Protein AF-A0A8T6R948-F1 (afdb_monomer)

Nearest PDB structures (foldseek):
  6itq-assembly1_B  TM=6.616E-01  e=2.526E+00  Camelus bactrianus
  6itq-assembly1_D  TM=6.461E-01  e=3.491E+00  Camelus bactrianus

Radius of gyration: 16.15 Å; Cα contacts (8 Å, |Δi|>4): 165; chains: 1; bounding box: 30×30×52 Å

Solvent-accessible surface area (backbone atoms only — not comparable to full-atom values): 5959 Å² total; per-residue (Å²): 134,79,82,78,79,64,65,26,32,35,31,39,34,25,46,75,94,44,64,48,36,30,36,14,38,43,90,88,50,74,32,72,43,71,48,66,70,66,43,58,54,36,52,51,50,18,29,56,60,32,62,35,67,48,72,64,63,48,57,70,43,54,43,76,52,74,42,81,49,62,92,51,34,60,60,51,28,53,51,48,45,57,47,52,52,65,76,48,41,73,66,59,48,51,51,52,29,51,50,47,23,52,64,50,75,72,64,130

pLDDT: mean 86.21, std 13.19, range [38.31, 97.0]

Mean predicted aligned error: 6.21 Å

Secondary structure (DSSP, 8-state):
--------EEEEEEETTEEEEEEEE-SS-EEEEEPPHHHHHHHHHHHHHTTTTSHHHHHHTEEEEEEE--S-HHHHHHHHHHHHHHHS-HHHHHHHHHHHHHHHHT--

Foldseek 3Di:
DDPPQPAKKKKFKDQQPQTFKIKIDHPVDIDIDGADVLSVVLLVLLCVLLVVVPPVSSVVRIDMDMDHDDPPRHVRRVVVSVVSPVVCDPVNSVVVSVVSNVVNVPDD

InterPro domains:
  IPR025989 Virulence factor domain [PF13769] (14-97)

Sequence (108 aa):
MSPRETGPQLSVIWWQDLPAQVVARDAARSARAELHPRFQRAIDRAAMGGGLAGADEYMEHWRTVTRPCGPDLDAEVAAEVAALEQAHPKERVEEIVRAVRDAREDTP

Structure (mmCIF, N/CA/C/O backbone):
data_AF-A0A8T6R948-F1
#
_entry.id   AF-A0A8T6R948-F1
#
loop_
_atom_site.group_PDB
_atom_site.id
_atom_site.type_symbol
_atom_site.label_atom_id
_atom_site.label_alt_id
_atom_site.label_comp_id
_atom_site.label_asym_id
_atom_site.label_entity_id
_atom_site.label_seq_id
_atom_site.pdbx_PDB_ins_code
_atom_site.Cartn_x
_atom_site.Cartn_y
_atom_site.Cartn_z
_atom_site.occupancy
_atom_site.B_iso_or_equiv
_atom_site.auth_seq_id
_atom_site.auth_comp_id
_atom_site.auth_asym_id
_atom_site.auth_atom_id
_atom_site.pdbx_PDB_model_num
ATOM 1 N N . MET A 1 1 ? 5.236 19.664 27.015 1.00 38.31 1 MET A N 1
ATOM 2 C CA . MET A 1 1 ? 5.497 18.623 25.999 1.00 38.31 1 MET A CA 1
ATOM 3 C C . MET A 1 1 ? 4.221 17.815 25.870 1.00 38.31 1 MET A C 1
ATOM 5 O O . MET A 1 1 ? 3.915 17.065 26.784 1.00 38.31 1 MET A O 1
ATOM 9 N N . SER A 1 2 ? 3.413 18.058 24.839 1.00 41.81 2 SER A N 1
ATOM 10 C CA . SER A 1 2 ? 2.183 17.284 24.636 1.00 41.81 2 SER A CA 1
ATOM 11 C C . SER A 1 2 ? 2.559 15.855 24.240 1.00 41.81 2 SER A C 1
ATOM 13 O O . SER A 1 2 ? 3.420 15.710 23.363 1.00 41.81 2 SER A O 1
ATOM 15 N N . PRO A 1 3 ? 1.960 14.806 24.830 1.00 53.56 3 PRO A N 1
ATOM 16 C CA . PRO A 1 3 ? 2.020 13.493 24.215 1.00 53.56 3 PRO A CA 1
ATOM 17 C C . PRO A 1 3 ? 1.349 13.645 22.850 1.00 53.56 3 PRO A C 1
ATOM 19 O O . PRO A 1 3 ? 0.173 13.987 22.754 1.00 53.56 3 PRO A O 1
ATOM 22 N N . ARG A 1 4 ? 2.119 13.509 21.769 1.00 57.62 4 ARG A N 1
ATOM 23 C CA . ARG A 1 4 ? 1.528 13.307 20.450 1.00 57.62 4 ARG A CA 1
ATOM 24 C C . ARG A 1 4 ? 0.888 11.931 20.514 1.00 57.62 4 ARG A C 1
ATOM 26 O O . ARG A 1 4 ? 1.571 10.931 20.321 1.00 57.62 4 ARG A O 1
ATOM 33 N N . GLU A 1 5 ? -0.395 11.893 20.842 1.00 58.97 5 GLU A N 1
ATOM 34 C CA . GLU A 1 5 ? -1.249 10.748 20.563 1.00 58.97 5 GLU A CA 1
ATOM 35 C C . GLU A 1 5 ? -1.329 10.650 19.036 1.00 58.97 5 GLU A C 1
ATOM 37 O O . GLU A 1 5 ? -2.226 11.188 18.391 1.00 58.97 5 GLU A O 1
ATOM 42 N N . THR A 1 6 ? -0.291 10.076 18.423 1.00 70.19 6 THR A N 1
ATOM 43 C CA . THR A 1 6 ? -0.341 9.676 17.022 1.00 70.19 6 THR A CA 1
ATOM 44 C C . THR A 1 6 ? -1.327 8.527 16.988 1.00 70.19 6 THR A C 1
ATOM 46 O O . THR A 1 6 ? -0.974 7.396 17.313 1.00 70.19 6 THR A O 1
ATOM 49 N N . GLY A 1 7 ? -2.577 8.861 16.679 1.00 84.75 7 GLY A N 1
ATOM 50 C CA . GLY A 1 7 ? -3.614 7.879 16.424 1.00 84.75 7 GLY A CA 1
ATOM 51 C C . GLY A 1 7 ? -3.229 6.938 15.279 1.00 84.75 7 GLY A C 1
ATOM 52 O O . GLY A 1 7 ? -2.207 7.141 14.608 1.00 84.75 7 GLY A O 1
ATOM 53 N N . PRO A 1 8 ? -4.052 5.915 15.041 1.00 93.00 8 PRO A N 1
ATOM 54 C CA . PRO A 1 8 ? -3.777 4.892 14.049 1.00 93.00 8 PRO A CA 1
ATOM 55 C C . PRO A 1 8 ? -3.559 5.509 12.661 1.00 93.00 8 PRO A C 1
ATOM 57 O O . PRO A 1 8 ? -4.224 6.465 12.248 1.00 93.00 8 PRO A O 1
ATOM 60 N N . GLN A 1 9 ? -2.557 4.990 11.958 1.00 94.88 9 GLN A N 1
ATOM 61 C CA . GLN A 1 9 ? -2.117 5.467 10.656 1.00 94.88 9 GLN A CA 1
ATOM 62 C C . GLN A 1 9 ? -2.173 4.331 9.647 1.00 94.88 9 GLN A C 1
ATOM 64 O O . GLN A 1 9 ? -1.660 3.247 9.913 1.00 94.88 9 GLN A O 1
ATOM 69 N N . LEU A 1 10 ? -2.707 4.612 8.465 1.00 96.31 10 LEU A N 1
ATOM 70 C CA . LEU A 1 10 ? -2.706 3.718 7.321 1.00 96.31 10 LEU A CA 1
ATOM 71 C C . LEU A 1 10 ? -1.729 4.238 6.265 1.00 96.31 10 LEU A C 1
ATOM 73 O O . LEU A 1 10 ? -1.803 5.380 5.813 1.00 96.31 10 LEU A O 1
ATOM 77 N N . SER A 1 11 ? -0.791 3.382 5.900 1.00 96.69 11 SER A N 1
ATOM 78 C CA . SER A 1 11 ? 0.275 3.596 4.938 1.00 96.69 11 SER A CA 1
ATOM 79 C C . SER A 1 11 ? 0.036 2.709 3.727 1.00 96.69 11 SER A C 1
ATOM 81 O O . SER A 1 11 ? 0.013 1.486 3.840 1.00 96.69 11 SER A O 1
ATOM 83 N N . VAL A 1 12 ? -0.105 3.318 2.557 1.00 96.62 12 VAL A N 1
ATOM 84 C CA . VAL A 1 12 ? -0.152 2.595 1.286 1.00 96.62 12 VAL A CA 1
ATOM 85 C C . VAL A 1 12 ? 1.212 2.701 0.626 1.00 96.62 12 VAL A C 1
ATOM 87 O O . VAL A 1 12 ? 1.752 3.800 0.473 1.00 96.62 12 VAL A O 1
ATOM 90 N N . ILE A 1 13 ? 1.766 1.555 0.260 1.00 95.12 13 ILE A N 1
ATOM 91 C CA . ILE A 1 13 ? 3.035 1.422 -0.439 1.00 95.12 13 ILE A CA 1
ATOM 92 C C . ILE A 1 13 ? 2.735 1.305 -1.931 1.00 95.12 13 ILE A C 1
ATOM 94 O O . ILE A 1 13 ? 2.027 0.398 -2.377 1.00 95.12 13 ILE A O 1
ATOM 98 N N . TRP A 1 14 ? 3.305 2.234 -2.681 1.00 93.56 14 TRP A N 1
ATOM 99 C CA . TRP A 1 14 ? 3.179 2.380 -4.119 1.00 93.56 14 TRP A CA 1
ATOM 100 C C . TRP A 1 14 ? 4.533 2.178 -4.774 1.00 93.56 14 TRP A C 1
ATOM 102 O O . TRP A 1 14 ? 5.558 2.607 -4.244 1.00 93.56 14 TRP A O 1
ATOM 112 N N . TRP A 1 15 ? 4.520 1.589 -5.957 1.00 91.19 15 TRP A N 1
ATOM 113 C CA . TRP A 1 15 ? 5.635 1.614 -6.885 1.00 91.19 15 TRP A CA 1
ATOM 114 C C . TRP A 1 15 ? 5.165 2.350 -8.134 1.00 91.19 15 TRP A C 1
ATOM 116 O O . TRP A 1 15 ? 4.259 1.871 -8.816 1.00 91.19 15 TRP A O 1
ATOM 126 N N . GLN A 1 16 ? 5.720 3.534 -8.409 1.00 88.44 16 GLN A N 1
ATOM 127 C CA . GLN A 1 16 ? 5.161 4.440 -9.427 1.00 88.44 16 GLN A CA 1
ATOM 128 C C . GLN A 1 16 ? 3.654 4.704 -9.163 1.00 88.44 16 GLN A C 1
ATOM 130 O O . GLN A 1 16 ? 3.309 5.214 -8.097 1.00 88.44 16 GLN A O 1
ATOM 135 N N . ASP A 1 17 ? 2.764 4.342 -10.095 1.00 90.25 17 ASP A N 1
ATOM 136 C CA . ASP A 1 17 ? 1.294 4.446 -9.972 1.00 90.25 17 ASP A CA 1
ATOM 137 C C . ASP A 1 17 ? 0.638 3.101 -9.579 1.00 90.25 17 ASP A C 1
ATOM 139 O O . ASP A 1 17 ? -0.582 2.974 -9.574 1.00 90.25 17 ASP A O 1
ATOM 143 N N . LEU A 1 18 ? 1.428 2.065 -9.258 1.00 92.38 18 LEU A N 1
ATOM 144 C CA . LEU A 1 18 ? 0.925 0.737 -8.894 1.00 92.38 18 LEU A CA 1
ATOM 145 C C . LEU A 1 18 ? 0.931 0.533 -7.372 1.00 92.38 18 LEU A C 1
ATOM 147 O O . LEU A 1 18 ? 2.001 0.544 -6.756 1.00 92.38 18 LEU A O 1
ATOM 151 N N . PRO A 1 19 ? -0.231 0.290 -6.743 1.00 94.94 19 PRO A N 1
ATOM 152 C CA . PRO A 1 19 ? -0.280 -0.051 -5.329 1.00 94.94 19 PRO A CA 1
ATOM 153 C C . PRO A 1 19 ? 0.196 -1.493 -5.113 1.00 94.94 19 PRO A C 1
ATOM 155 O O . PRO A 1 19 ? -0.216 -2.407 -5.828 1.00 94.94 19 PRO A O 1
ATOM 158 N N . ALA A 1 20 ? 1.052 -1.704 -4.113 1.00 94.19 20 ALA A N 1
ATOM 159 C CA . ALA A 1 20 ? 1.631 -3.015 -3.807 1.00 94.19 20 ALA A CA 1
ATOM 160 C C . ALA A 1 20 ? 1.128 -3.582 -2.475 1.00 94.19 20 ALA A C 1
ATOM 162 O O . ALA A 1 20 ? 0.725 -4.743 -2.395 1.00 94.19 20 ALA A O 1
ATOM 163 N N . GLN A 1 21 ? 1.112 -2.751 -1.429 1.00 95.31 21 GLN A N 1
ATOM 164 C CA . GLN A 1 21 ? 0.747 -3.188 -0.085 1.00 95.31 21 GLN A CA 1
ATOM 165 C C . GLN A 1 21 ? 0.103 -2.059 0.719 1.00 95.31 21 GLN A C 1
ATOM 167 O O . GLN A 1 21 ? 0.464 -0.892 0.572 1.00 95.31 21 GLN A O 1
ATOM 172 N N . VAL A 1 22 ? -0.803 -2.419 1.625 1.00 97.00 22 VAL A N 1
ATOM 173 C CA . VAL A 1 22 ? -1.377 -1.518 2.626 1.00 97.00 22 VAL A CA 1
ATOM 174 C C . VAL A 1 22 ? -0.957 -1.982 4.018 1.00 97.00 22 VAL A C 1
ATOM 176 O O . VAL A 1 22 ? -0.984 -3.172 4.329 1.00 97.00 22 VAL A O 1
ATOM 179 N N . VAL A 1 23 ? -0.548 -1.042 4.863 1.00 96.69 23 VAL A N 1
ATOM 180 C CA . VAL A 1 23 ? -0.108 -1.283 6.238 1.00 96.69 23 VAL A CA 1
ATOM 181 C C . VAL A 1 23 ? -0.787 -0.277 7.146 1.00 96.69 23 VAL A C 1
ATOM 183 O O . VAL A 1 23 ? -0.562 0.915 6.998 1.00 96.69 23 VAL A O 1
ATOM 186 N N . ALA A 1 24 ? -1.564 -0.731 8.118 1.00 95.94 24 ALA A N 1
ATOM 187 C CA . ALA A 1 24 ? -2.062 0.123 9.183 1.00 95.94 24 ALA A CA 1
ATOM 188 C C . ALA A 1 24 ? -1.318 -0.164 10.485 1.00 95.94 24 ALA A C 1
ATOM 190 O O . ALA A 1 24 ? -1.032 -1.313 10.818 1.00 95.94 24 ALA A O 1
ATOM 191 N N . ARG A 1 25 ? -0.976 0.877 11.235 1.00 94.06 25 ARG A N 1
ATOM 192 C CA . ARG A 1 25 ? -0.343 0.745 12.545 1.00 94.06 25 ARG A CA 1
ATOM 193 C C . ARG A 1 25 ? -0.910 1.748 13.530 1.00 94.06 25 ARG A C 1
ATOM 195 O O . ARG A 1 25 ? -1.164 2.896 13.186 1.00 94.06 25 ARG A O 1
ATOM 202 N N . ASP A 1 26 ? -1.014 1.307 14.763 1.00 91.56 26 ASP A N 1
ATOM 203 C CA . ASP A 1 26 ? -1.312 2.106 15.939 1.00 91.56 26 ASP A CA 1
ATOM 204 C C . ASP A 1 26 ? -0.119 2.042 16.912 1.00 91.56 26 ASP A C 1
ATOM 206 O O . ASP A 1 26 ? 0.870 1.350 16.655 1.00 91.56 26 ASP A O 1
ATOM 210 N N . ALA A 1 27 ? -0.202 2.734 18.048 1.00 86.75 27 ALA A N 1
ATOM 211 C CA . ALA A 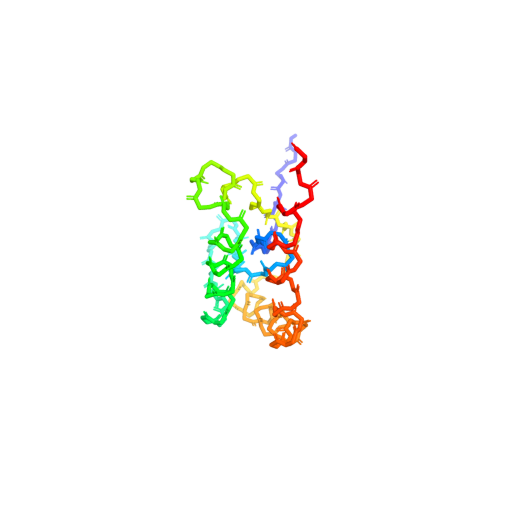1 27 ? 0.799 2.679 19.108 1.00 86.75 27 ALA A CA 1
ATOM 212 C C . ALA A 1 27 ? 1.086 1.248 19.612 1.00 86.75 27 ALA A C 1
ATOM 214 O O . ALA A 1 27 ? 2.215 0.968 20.014 1.00 86.75 27 ALA A O 1
ATOM 215 N N . ALA A 1 28 ? 0.094 0.348 19.589 1.00 87.25 28 ALA A N 1
ATOM 216 C CA . ALA A 1 28 ? 0.228 -1.007 20.140 1.00 87.25 28 ALA A CA 1
ATOM 217 C C . ALA A 1 28 ? 0.133 -2.152 19.113 1.00 87.25 28 ALA A C 1
ATOM 219 O O . ALA A 1 28 ? 0.523 -3.277 19.425 1.00 87.25 28 ALA A O 1
ATOM 220 N N . ARG A 1 29 ? -0.429 -1.917 17.920 1.00 90.56 29 ARG A N 1
ATOM 221 C CA . ARG A 1 29 ? -0.779 -2.975 16.952 1.00 90.56 29 ARG A CA 1
ATOM 222 C C . ARG A 1 29 ? -0.449 -2.568 15.519 1.00 90.56 29 ARG A C 1
ATOM 224 O O . ARG A 1 29 ? -0.392 -1.384 15.207 1.00 90.56 29 ARG A O 1
ATOM 231 N N . SER A 1 30 ? -0.278 -3.551 14.641 1.00 93.12 30 SER A N 1
ATOM 232 C CA . SER A 1 30 ? -0.161 -3.343 13.197 1.00 93.12 30 SER A CA 1
ATOM 233 C C . SER A 1 30 ? -0.932 -4.410 12.422 1.00 93.12 30 SER A C 1
ATOM 235 O O . SER A 1 30 ? -1.013 -5.562 12.843 1.00 93.12 30 SER A O 1
ATOM 237 N N . ALA A 1 31 ? -1.495 -4.007 11.289 1.00 95.50 31 ALA A N 1
ATOM 238 C CA . ALA A 1 31 ? -2.144 -4.853 10.303 1.00 95.50 31 ALA A CA 1
ATOM 239 C C . ALA A 1 31 ? -1.514 -4.571 8.936 1.00 95.50 31 ALA A C 1
ATOM 241 O O . ALA A 1 31 ? -1.122 -3.441 8.637 1.00 95.50 31 ALA A O 1
ATOM 242 N N . ARG A 1 32 ? -1.389 -5.594 8.096 1.00 95.06 32 ARG A N 1
ATOM 243 C CA . ARG A 1 32 ? -0.922 -5.436 6.718 1.00 95.06 32 ARG A CA 1
ATOM 244 C C . ARG A 1 32 ? -1.709 -6.355 5.806 1.00 95.06 32 ARG A C 1
ATOM 246 O O . ARG A 1 32 ? -1.989 -7.488 6.188 1.00 95.06 32 ARG A O 1
ATOM 253 N N . ALA A 1 33 ? -1.968 -5.896 4.594 1.00 95.75 33 ALA A N 1
ATOM 254 C CA . ALA A 1 33 ? -2.475 -6.735 3.527 1.00 95.75 33 ALA A CA 1
ATOM 255 C C . ALA A 1 33 ? -1.794 -6.369 2.214 1.00 95.75 33 ALA A C 1
ATOM 257 O O . ALA A 1 33 ? -1.558 -5.200 1.898 1.00 95.75 33 ALA A O 1
ATOM 258 N N . GLU A 1 34 ? -1.458 -7.407 1.467 1.00 93.94 34 GLU A N 1
ATOM 259 C CA . GLU A 1 34 ? -0.931 -7.300 0.116 1.00 93.94 34 GLU A CA 1
ATOM 260 C C . GLU A 1 34 ? -2.102 -7.220 -0.862 1.00 93.94 34 GLU A C 1
ATOM 262 O O . GLU A 1 34 ? -3.151 -7.833 -0.645 1.00 93.94 34 GLU A O 1
ATOM 267 N N . LEU A 1 35 ? -1.933 -6.453 -1.939 1.00 94.00 35 LEU A N 1
ATOM 268 C CA . LEU A 1 35 ? -2.919 -6.432 -3.011 1.00 94.00 35 LEU A CA 1
ATOM 269 C C . LEU A 1 35 ? -2.855 -7.733 -3.823 1.00 94.00 35 LEU A C 1
ATOM 271 O O . LEU A 1 35 ? -1.916 -8.525 -3.715 1.00 94.00 35 LEU A O 1
ATOM 275 N N . HIS A 1 36 ? -3.849 -7.952 -4.687 1.00 94.12 36 HIS A N 1
ATOM 276 C CA . HIS A 1 36 ? -3.900 -9.141 -5.530 1.00 94.12 36 HIS A CA 1
ATOM 277 C C . HIS A 1 36 ? -2.587 -9.356 -6.315 1.00 94.12 36 HIS A C 1
ATOM 279 O O . HIS A 1 36 ? -2.036 -8.400 -6.872 1.00 94.12 36 HIS A O 1
ATOM 285 N N . PRO A 1 37 ? -2.123 -10.607 -6.507 1.00 91.88 37 PRO A N 1
ATOM 286 C CA . PRO A 1 37 ? -0.841 -10.918 -7.160 1.00 91.88 37 PRO A CA 1
ATOM 287 C C . PRO A 1 37 ? -0.627 -10.322 -8.565 1.00 91.88 37 PRO A C 1
ATOM 289 O O . PRO A 1 37 ? 0.484 -10.336 -9.094 1.00 91.88 37 PRO A O 1
ATOM 292 N N . ARG A 1 38 ? -1.691 -9.809 -9.195 1.00 91.69 38 ARG A N 1
ATOM 293 C CA . ARG A 1 38 ? -1.632 -9.104 -10.484 1.00 91.69 38 ARG A CA 1
ATOM 294 C C . ARG A 1 38 ? -0.797 -7.825 -10.402 1.00 91.69 38 ARG A C 1
ATOM 296 O O . ARG A 1 38 ? -0.079 -7.538 -11.352 1.00 91.69 38 ARG A O 1
ATOM 303 N N . PHE A 1 39 ? -0.852 -7.112 -9.277 1.00 92.94 39 PHE A N 1
ATOM 304 C CA . PHE A 1 39 ? -0.098 -5.878 -9.061 1.00 92.94 39 PHE A CA 1
ATOM 305 C C . PHE A 1 39 ? 1.398 -6.158 -8.982 1.00 92.94 39 PHE A C 1
ATOM 307 O O . PHE A 1 39 ? 2.170 -5.566 -9.728 1.00 92.94 39 PHE A O 1
ATOM 314 N N . GLN A 1 40 ? 1.799 -7.152 -8.186 1.00 90.50 40 GLN A N 1
ATOM 315 C CA . GLN A 1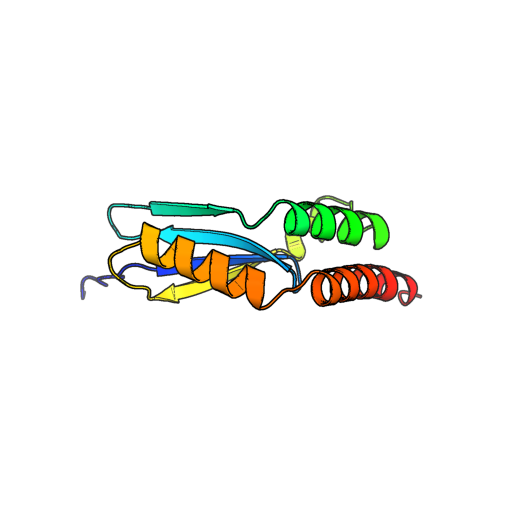 40 ? 3.204 -7.545 -8.084 1.00 90.50 40 GLN A CA 1
ATOM 316 C C . GLN A 1 40 ? 3.774 -8.004 -9.434 1.00 90.50 40 GLN A C 1
ATOM 318 O O . GLN A 1 40 ? 4.871 -7.605 -9.817 1.00 90.50 40 GLN A O 1
ATOM 323 N N . ARG A 1 41 ? 3.009 -8.800 -10.198 1.00 91.81 41 ARG A N 1
ATOM 324 C CA . ARG A 1 41 ? 3.409 -9.214 -11.554 1.00 91.81 41 ARG A CA 1
ATOM 325 C C . ARG A 1 41 ? 3.502 -8.038 -12.527 1.00 91.81 41 ARG A C 1
ATOM 327 O O . ARG A 1 41 ? 4.316 -8.083 -13.442 1.00 91.81 41 ARG A O 1
ATOM 334 N N . ALA A 1 42 ? 2.661 -7.020 -12.372 1.00 91.81 42 ALA A N 1
ATOM 335 C CA . ALA A 1 42 ? 2.717 -5.817 -13.191 1.00 91.81 42 ALA A CA 1
ATOM 336 C C . ALA A 1 42 ? 3.963 -4.983 -12.871 1.00 91.81 42 ALA A C 1
ATOM 338 O O . ALA A 1 42 ? 4.691 -4.636 -13.792 1.00 91.81 42 ALA A O 1
ATOM 339 N N . ILE A 1 43 ? 4.257 -4.755 -11.588 1.00 90.31 43 ILE A N 1
ATOM 340 C CA . ILE A 1 43 ? 5.475 -4.067 -11.131 1.00 90.31 43 ILE A CA 1
ATOM 341 C C . ILE A 1 43 ? 6.725 -4.758 -11.685 1.00 90.31 43 ILE A C 1
ATOM 343 O O . ILE A 1 43 ? 7.580 -4.106 -12.271 1.00 90.31 43 ILE A O 1
ATOM 347 N N . ASP A 1 44 ? 6.800 -6.085 -11.570 1.00 88.25 44 ASP A N 1
ATOM 348 C CA . ASP A 1 44 ? 7.908 -6.885 -12.101 1.00 88.25 44 ASP A CA 1
ATOM 349 C C . ASP A 1 44 ? 8.062 -6.728 -13.626 1.00 88.25 44 ASP A C 1
ATOM 351 O O . ASP A 1 44 ? 9.147 -6.431 -14.124 1.00 88.25 44 ASP A O 1
ATOM 355 N N . ARG A 1 45 ? 6.959 -6.820 -14.383 1.00 89.31 45 ARG A N 1
ATOM 356 C CA . ARG A 1 45 ? 6.969 -6.597 -15.841 1.00 89.31 45 ARG A CA 1
ATOM 357 C C . ARG A 1 45 ? 7.357 -5.174 -16.223 1.00 89.31 45 ARG A C 1
ATOM 359 O O . ARG A 1 45 ? 8.050 -5.002 -17.220 1.00 89.31 45 ARG A O 1
ATOM 366 N N . ALA A 1 46 ? 6.900 -4.175 -15.474 1.00 88.75 46 ALA A N 1
ATOM 367 C CA . ALA A 1 46 ? 7.242 -2.777 -15.697 1.00 88.75 46 ALA A CA 1
ATOM 368 C C . ALA A 1 46 ? 8.731 -2.541 -15.434 1.00 88.75 46 ALA A C 1
ATOM 370 O O . ALA A 1 46 ? 9.417 -1.958 -16.269 1.00 88.75 46 ALA A O 1
ATOM 371 N N . ALA A 1 47 ? 9.248 -3.064 -14.320 1.00 86.38 47 ALA A N 1
ATOM 372 C CA . ALA A 1 47 ? 10.652 -2.947 -13.960 1.00 86.38 47 ALA A CA 1
ATOM 373 C C . ALA A 1 47 ? 11.561 -3.658 -14.973 1.00 86.38 47 ALA A C 1
ATOM 375 O O . ALA A 1 47 ? 12.524 -3.066 -15.456 1.00 86.38 47 ALA A O 1
ATOM 376 N N . MET A 1 48 ? 11.232 -4.895 -15.363 1.00 85.75 48 MET A N 1
ATOM 377 C CA . MET A 1 48 ? 11.979 -5.618 -16.397 1.00 85.75 48 MET A CA 1
ATOM 378 C C . MET A 1 48 ? 11.858 -4.949 -17.771 1.00 85.75 48 MET A C 1
ATOM 380 O O . MET A 1 48 ? 12.855 -4.814 -18.472 1.00 85.75 48 MET A O 1
ATOM 384 N N . GLY A 1 49 ? 10.654 -4.513 -18.151 1.00 81.38 49 GLY A N 1
ATOM 385 C CA . GLY A 1 49 ? 10.375 -3.886 -19.443 1.00 81.38 49 GLY A CA 1
ATOM 386 C C . GLY A 1 49 ? 11.033 -2.519 -19.614 1.00 81.38 49 GLY A C 1
ATOM 387 O O . GLY A 1 49 ? 11.477 -2.208 -20.712 1.00 81.38 49 GLY A O 1
ATOM 388 N N . GLY A 1 50 ? 11.142 -1.736 -18.538 1.00 77.75 50 GLY A N 1
ATOM 389 C CA . GLY A 1 50 ? 11.902 -0.485 -18.512 1.00 77.75 50 GLY A CA 1
ATOM 390 C C . GLY A 1 50 ? 13.400 -0.682 -18.259 1.00 77.75 50 GLY A C 1
ATOM 391 O O . GLY A 1 50 ? 14.163 0.272 -18.285 1.00 77.75 50 GLY A O 1
ATOM 392 N N . GLY A 1 51 ? 13.875 -1.898 -17.981 1.00 76.75 51 GLY A N 1
ATOM 393 C CA . GLY A 1 51 ? 15.269 -2.114 -17.580 1.00 76.75 51 GLY A CA 1
ATOM 394 C C . GLY A 1 51 ? 15.626 -1.487 -16.222 1.00 76.75 51 GLY A C 1
ATOM 395 O O . GLY A 1 51 ? 16.806 -1.316 -15.925 1.00 76.75 51 GLY A O 1
ATOM 396 N N . LEU A 1 52 ? 14.625 -1.177 -15.393 1.00 74.31 52 LEU A N 1
ATOM 397 C CA . LEU A 1 52 ? 14.748 -0.746 -13.992 1.00 74.31 52 LEU A CA 1
ATOM 398 C C . LEU A 1 52 ? 15.060 -1.933 -13.063 1.00 74.31 52 LEU A C 1
ATOM 400 O O . LEU A 1 52 ? 14.916 -1.840 -11.852 1.00 74.31 52 LEU A O 1
ATOM 404 N N . ALA A 1 53 ? 15.457 -3.078 -13.625 1.00 64.50 53 ALA A N 1
ATOM 405 C CA . ALA A 1 53 ? 15.831 -4.277 -12.882 1.00 64.50 53 ALA A CA 1
ATOM 406 C C . ALA A 1 53 ? 17.158 -4.119 -12.108 1.00 64.50 53 ALA A C 1
ATOM 408 O O . ALA A 1 53 ? 17.529 -5.007 -11.340 1.00 64.50 53 ALA A O 1
ATOM 409 N N . GLY A 1 54 ? 17.874 -3.002 -12.296 1.00 65.88 54 GLY A N 1
ATOM 410 C CA . GLY A 1 54 ? 18.938 -2.584 -11.390 1.00 65.88 54 GLY A CA 1
ATOM 411 C C . GLY A 1 54 ? 18.336 -2.272 -10.022 1.00 65.88 54 GLY A C 1
ATOM 412 O O . GLY A 1 54 ? 17.458 -1.423 -9.912 1.00 65.88 54 GLY A O 1
ATOM 413 N N . ALA A 1 55 ? 18.777 -2.986 -8.985 1.00 60.38 55 ALA A N 1
ATOM 414 C CA . ALA A 1 55 ? 18.157 -2.935 -7.660 1.00 60.38 55 ALA A CA 1
ATOM 415 C C . ALA A 1 55 ? 18.025 -1.509 -7.084 1.00 60.38 55 ALA A C 1
ATOM 417 O O . ALA A 1 55 ? 17.076 -1.259 -6.349 1.00 60.38 55 ALA A O 1
ATOM 418 N N . ASP A 1 56 ? 18.927 -0.588 -7.437 1.00 66.81 56 ASP A N 1
ATOM 419 C CA . ASP A 1 56 ? 18.911 0.809 -6.979 1.00 66.81 56 ASP A CA 1
ATOM 420 C C . ASP A 1 56 ? 17.712 1.593 -7.542 1.00 66.81 56 ASP A C 1
ATOM 422 O O . ASP A 1 56 ? 16.849 2.018 -6.777 1.00 66.81 56 ASP A O 1
ATOM 426 N N . GLU A 1 57 ? 17.560 1.664 -8.868 1.00 68.19 57 GLU A N 1
ATOM 427 C CA . GLU A 1 57 ? 16.469 2.413 -9.519 1.00 68.19 57 GLU A CA 1
ATOM 428 C C . GLU A 1 57 ? 15.088 1.828 -9.191 1.00 68.19 57 GLU A C 1
ATOM 430 O O . GLU A 1 57 ? 14.103 2.548 -9.019 1.00 68.19 57 GLU A O 1
ATOM 435 N N . TYR A 1 58 ? 15.007 0.503 -9.030 1.00 71.75 58 TYR A N 1
ATOM 436 C CA . TYR A 1 58 ? 13.795 -0.151 -8.547 1.00 71.75 58 TYR A CA 1
ATOM 437 C C . TYR A 1 58 ? 13.379 0.350 -7.159 1.00 71.75 58 TYR A C 1
ATOM 439 O O . TYR A 1 58 ? 12.186 0.570 -6.928 1.00 71.75 58 TYR A O 1
ATOM 447 N N . MET A 1 59 ? 14.346 0.508 -6.246 1.00 76.69 59 MET A N 1
ATOM 448 C CA . MET A 1 59 ? 14.129 0.967 -4.872 1.00 76.69 59 MET A CA 1
ATOM 449 C C . MET A 1 59 ? 13.737 2.450 -4.812 1.00 76.69 59 MET A C 1
ATOM 451 O O . MET A 1 59 ? 12.910 2.828 -3.981 1.00 76.69 59 MET A O 1
ATOM 455 N N . GLU A 1 60 ? 14.261 3.273 -5.719 1.00 80.88 60 GLU A N 1
ATOM 456 C CA . GLU A 1 60 ? 13.987 4.716 -5.780 1.00 80.88 60 GLU A CA 1
ATOM 457 C C . GLU A 1 60 ? 12.534 5.052 -6.153 1.00 80.88 60 GLU A C 1
ATOM 459 O O . GLU A 1 60 ? 12.004 6.092 -5.760 1.00 80.88 60 GLU A O 1
ATOM 464 N N . HIS A 1 61 ? 11.850 4.159 -6.869 1.00 83.56 61 HIS A N 1
ATOM 465 C CA . HIS A 1 61 ? 10.462 4.362 -7.295 1.00 83.56 61 HIS A CA 1
ATOM 466 C C . HIS A 1 61 ? 9.405 4.021 -6.240 1.00 83.56 61 HIS A C 1
ATOM 468 O O . HIS A 1 61 ? 8.207 4.234 -6.472 1.00 83.5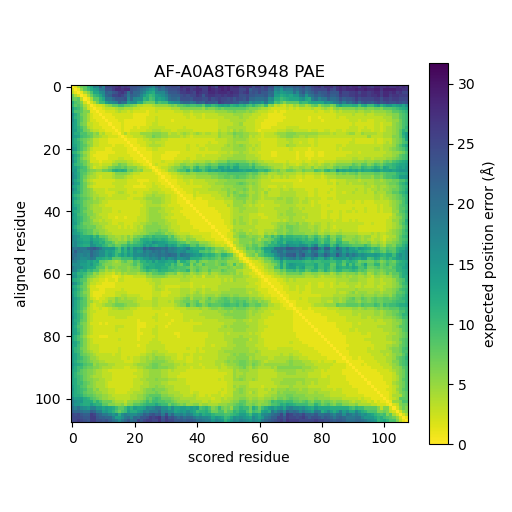6 61 HIS A O 1
ATOM 474 N N . TRP A 1 62 ? 9.817 3.498 -5.085 1.00 89.56 62 TRP A N 1
ATOM 475 C CA . TRP A 1 62 ? 8.892 3.190 -4.006 1.00 89.56 62 TRP A CA 1
ATOM 476 C C . TRP A 1 62 ? 8.467 4.451 -3.263 1.00 89.56 62 TRP A C 1
ATOM 478 O O . TRP A 1 62 ? 9.273 5.200 -2.715 1.00 89.56 62 TRP A O 1
ATOM 488 N N . ARG A 1 63 ? 7.155 4.647 -3.171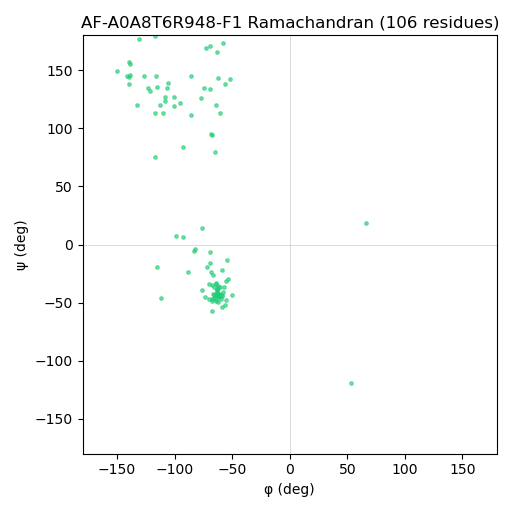 1.00 93.12 63 ARG A N 1
ATOM 489 C CA . ARG A 1 63 ? 6.530 5.745 -2.442 1.00 93.12 63 ARG A CA 1
ATOM 490 C C . ARG A 1 63 ? 5.598 5.191 -1.380 1.00 93.12 63 ARG A C 1
ATOM 492 O O . ARG A 1 63 ? 4.736 4.371 -1.660 1.00 93.12 63 ARG A O 1
ATOM 499 N N . THR A 1 64 ? 5.705 5.710 -0.163 1.00 94.06 64 THR A N 1
ATOM 500 C CA . THR A 1 64 ? 4.737 5.417 0.900 1.00 94.06 64 THR A CA 1
ATOM 501 C C . THR A 1 64 ? 3.876 6.642 1.166 1.00 94.06 64 THR A C 1
ATOM 503 O O . THR A 1 64 ? 4.394 7.731 1.412 1.00 94.06 64 THR A O 1
ATOM 506 N N . VAL A 1 65 ? 2.557 6.473 1.120 1.00 94.94 65 VAL A N 1
ATOM 507 C CA . VAL A 1 65 ? 1.586 7.518 1.455 1.00 94.94 65 VAL A CA 1
ATOM 508 C C . VAL A 1 65 ? 0.901 7.137 2.756 1.00 94.94 65 VAL A C 1
ATOM 510 O O . VAL A 1 65 ? 0.162 6.160 2.801 1.00 94.94 65 VAL A O 1
ATOM 513 N N . THR A 1 66 ? 1.148 7.915 3.808 1.00 94.00 66 THR A N 1
ATOM 514 C CA . THR A 1 66 ? 0.590 7.677 5.144 1.00 94.00 66 THR A CA 1
ATOM 515 C C . THR A 1 66 ? -0.499 8.689 5.456 1.00 94.00 66 THR A C 1
ATOM 517 O O . THR A 1 66 ? -0.309 9.890 5.263 1.00 94.00 66 THR A O 1
ATOM 520 N N . ARG A 1 67 ? -1.619 8.210 5.990 1.00 94.19 67 ARG A N 1
ATOM 521 C CA . ARG A 1 67 ? -2.756 9.026 6.421 1.00 94.19 67 ARG A CA 1
ATOM 522 C C . ARG A 1 67 ? -3.329 8.506 7.744 1.00 94.19 67 ARG A C 1
ATOM 524 O O . ARG A 1 67 ? -3.136 7.333 8.053 1.00 94.19 67 ARG A O 1
ATOM 531 N N . PRO A 1 68 ? -3.999 9.346 8.547 1.00 93.12 68 PRO A N 1
ATOM 532 C CA . PRO A 1 68 ? -4.737 8.863 9.714 1.00 93.12 68 PRO A CA 1
ATOM 533 C C . PRO A 1 68 ? -5.863 7.909 9.282 1.00 93.12 68 PRO A C 1
ATOM 535 O O . PRO A 1 68 ? -6.479 8.124 8.237 1.00 93.12 68 PRO A O 1
ATOM 538 N N . CYS A 1 69 ? -6.116 6.868 10.072 1.00 93.25 69 CYS A N 1
ATOM 539 C CA . CYS A 1 69 ? -7.172 5.881 9.835 1.00 93.25 69 CYS A CA 1
ATOM 540 C C . CYS A 1 69 ? -8.015 5.649 11.096 1.00 93.25 69 CYS A C 1
ATOM 542 O O . CYS A 1 69 ? -7.765 6.252 12.141 1.00 93.25 69 CYS A O 1
ATOM 544 N N . GLY A 1 70 ? -9.047 4.812 10.992 1.00 90.62 70 GLY A N 1
ATOM 545 C CA . GLY A 1 70 ? -9.854 4.396 12.139 1.00 90.62 70 GLY A CA 1
ATOM 546 C C . GLY A 1 70 ? -9.107 3.477 13.127 1.00 90.62 70 GLY A C 1
ATOM 547 O O . GLY A 1 70 ? -8.009 3.000 12.833 1.00 90.62 70 GLY A O 1
ATOM 548 N N . PRO A 1 71 ? -9.702 3.191 14.304 1.00 89.38 71 PRO A N 1
ATOM 549 C CA . PRO A 1 71 ? -9.125 2.289 15.310 1.00 89.38 71 PRO A CA 1
ATOM 550 C C . PRO A 1 71 ? -9.105 0.811 14.888 1.00 89.38 71 PRO A C 1
ATOM 552 O O . PRO A 1 71 ? -8.396 0.013 15.503 1.00 89.38 71 PRO A O 1
ATOM 555 N N . ASP A 1 72 ? -9.874 0.438 13.863 1.00 93.69 72 ASP A N 1
ATOM 556 C CA . ASP A 1 72 ? -9.932 -0.924 13.338 1.00 93.69 72 ASP A CA 1
ATOM 557 C C . ASP A 1 72 ? -8.937 -1.107 12.185 1.00 93.69 72 ASP A C 1
ATOM 559 O O . ASP A 1 72 ? -9.264 -0.958 11.012 1.00 93.69 72 ASP A O 1
ATOM 563 N N . LEU A 1 73 ? -7.682 -1.395 12.534 1.00 94.75 73 LEU A N 1
ATOM 564 C CA . LEU A 1 73 ? -6.590 -1.501 11.562 1.00 94.75 73 LEU A CA 1
ATOM 565 C C . LEU A 1 73 ? -6.857 -2.546 10.469 1.00 94.75 73 LEU A C 1
ATOM 567 O O . LEU A 1 73 ? -6.463 -2.334 9.326 1.00 94.75 73 LEU A O 1
ATOM 571 N N . ASP A 1 74 ? -7.490 -3.668 10.815 1.00 94.69 74 ASP A N 1
ATOM 572 C C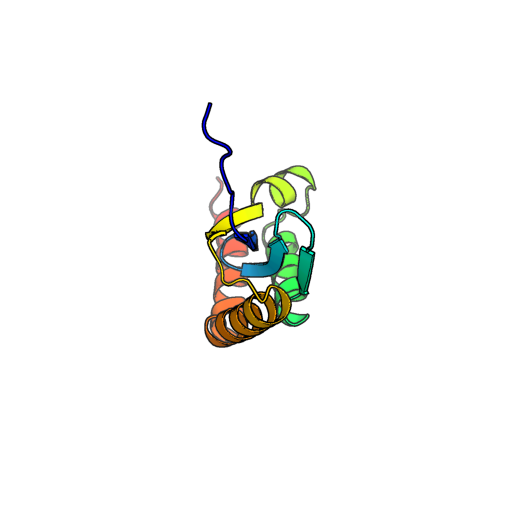A . ASP A 1 74 ? -7.730 -4.771 9.881 1.00 94.69 74 A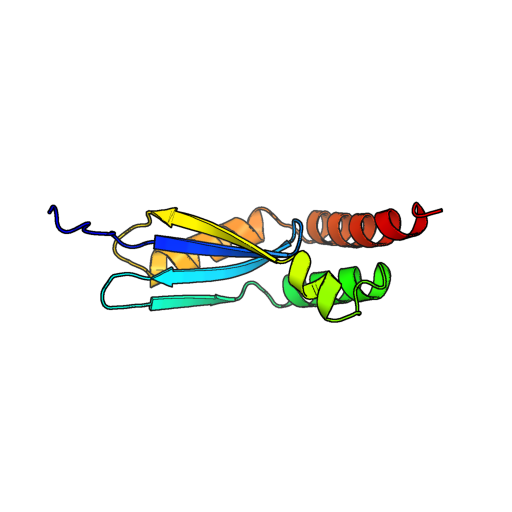SP A CA 1
ATOM 573 C C . ASP A 1 74 ? -8.830 -4.400 8.881 1.00 94.69 74 ASP A C 1
ATOM 575 O O . ASP A 1 74 ? -8.640 -4.531 7.669 1.00 94.69 74 ASP A O 1
ATOM 579 N N . ALA A 1 75 ? -9.929 -3.816 9.375 1.00 95.25 75 ALA A N 1
ATOM 580 C CA . ALA A 1 75 ? -11.001 -3.310 8.526 1.00 95.25 75 ALA A CA 1
ATOM 581 C C . ALA A 1 75 ? -10.519 -2.183 7.598 1.00 95.25 75 ALA A C 1
ATOM 583 O O . ALA A 1 75 ? -10.842 -2.196 6.411 1.00 95.25 75 ALA A O 1
ATOM 584 N N . GLU A 1 76 ? -9.712 -1.244 8.103 1.00 96.00 76 GLU A N 1
ATOM 585 C CA . GLU A 1 76 ? -9.165 -0.137 7.306 1.00 96.00 76 GLU A CA 1
ATOM 586 C C . GLU A 1 76 ? -8.233 -0.649 6.197 1.00 96.00 76 GLU A C 1
ATOM 588 O O . GLU A 1 76 ? -8.314 -0.200 5.053 1.00 96.00 76 GLU A O 1
ATOM 593 N N . VAL A 1 77 ? -7.371 -1.623 6.512 1.00 96.62 77 VAL A N 1
ATOM 594 C CA . VAL A 1 77 ? -6.478 -2.264 5.538 1.00 96.62 77 VAL A CA 1
ATOM 595 C C . VAL A 1 77 ? -7.276 -3.014 4.472 1.00 96.62 77 VAL A C 1
ATOM 597 O O . VAL A 1 77 ? -7.021 -2.824 3.283 1.00 96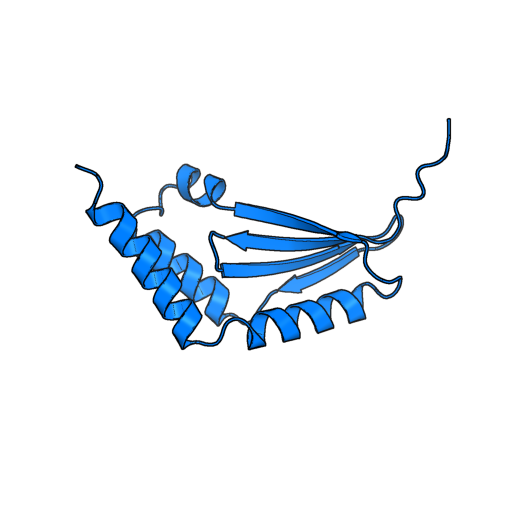.62 77 VAL A O 1
ATOM 600 N N . ALA A 1 78 ? -8.244 -3.841 4.871 1.00 95.81 78 ALA A N 1
ATOM 601 C CA . ALA A 1 78 ? -9.058 -4.619 3.941 1.00 95.81 78 ALA A CA 1
ATOM 602 C C . ALA A 1 78 ? -9.906 -3.719 3.028 1.00 95.81 78 ALA A C 1
ATOM 604 O O . ALA A 1 78 ? -9.975 -3.951 1.817 1.00 95.81 78 ALA A O 1
ATOM 605 N N . ALA A 1 79 ? -10.511 -2.668 3.590 1.00 95.75 79 ALA A N 1
ATOM 606 C CA . ALA A 1 79 ? -11.283 -1.687 2.836 1.00 95.75 79 ALA A CA 1
ATOM 607 C C . ALA A 1 79 ? -10.406 -0.942 1.824 1.00 95.75 79 ALA A C 1
ATOM 609 O O . ALA A 1 79 ? -10.797 -0.804 0.664 1.00 95.75 79 ALA A O 1
ATOM 610 N N . GLU A 1 80 ? -9.207 -0.512 2.230 1.00 96.25 80 GLU A N 1
ATOM 611 C CA . GLU A 1 80 ? -8.295 0.184 1.328 1.00 96.25 80 GLU A CA 1
ATOM 612 C C . GLU A 1 80 ? -7.778 -0.729 0.216 1.00 96.25 80 GLU A C 1
ATOM 614 O O . GLU A 1 80 ? -7.754 -0.314 -0.940 1.00 96.25 80 GLU A O 1
ATOM 619 N N . VAL A 1 81 ? -7.412 -1.979 0.522 1.00 95.81 81 VAL A N 1
ATOM 620 C CA . VAL A 1 81 ? -7.024 -2.952 -0.510 1.00 95.81 81 VAL A CA 1
ATOM 621 C C . VAL A 1 81 ? -8.151 -3.106 -1.527 1.00 95.81 81 VAL A C 1
ATOM 623 O O . VAL A 1 81 ? -7.922 -2.903 -2.718 1.00 95.81 81 VAL A O 1
ATOM 626 N N . ALA A 1 82 ? -9.381 -3.364 -1.077 1.00 95.31 82 ALA A N 1
ATOM 627 C CA . ALA A 1 82 ? -10.525 -3.517 -1.970 1.00 95.31 82 ALA A CA 1
ATOM 628 C C . ALA A 1 82 ? -10.807 -2.252 -2.803 1.00 95.31 82 ALA A C 1
ATOM 630 O O . ALA A 1 82 ? -11.192 -2.354 -3.971 1.00 95.31 82 ALA A O 1
ATOM 631 N N . ALA A 1 83 ? -10.612 -1.059 -2.236 1.00 95.06 83 ALA A N 1
ATOM 632 C CA . ALA A 1 83 ? -10.759 0.205 -2.952 1.00 95.06 83 ALA A CA 1
ATOM 633 C C . ALA A 1 83 ? -9.670 0.385 -4.023 1.00 95.06 83 ALA A C 1
ATOM 635 O O . ALA A 1 83 ? -9.984 0.696 -5.172 1.00 95.06 83 ALA A O 1
ATOM 636 N N . LEU A 1 84 ? -8.404 0.133 -3.680 1.00 94.94 84 LEU A N 1
ATOM 637 C CA . LEU A 1 84 ? -7.270 0.226 -4.602 1.00 94.94 84 LEU A CA 1
ATOM 638 C C . LEU A 1 84 ? -7.390 -0.778 -5.748 1.00 94.94 84 LEU A C 1
ATOM 640 O O . LEU A 1 84 ? -7.146 -0.428 -6.901 1.00 94.94 84 LEU A O 1
ATOM 644 N N . GLU A 1 85 ? -7.815 -2.001 -5.449 1.00 93.06 85 GLU A N 1
ATOM 645 C CA . GLU A 1 85 ? -8.037 -3.044 -6.443 1.00 93.06 85 GLU A CA 1
ATOM 646 C C . GLU A 1 85 ? -9.120 -2.689 -7.463 1.00 93.06 85 GLU A C 1
ATOM 648 O O . GLU A 1 85 ? -8.985 -3.028 -8.644 1.00 93.06 85 GLU A O 1
ATOM 653 N N . GLN A 1 86 ? -10.180 -2.017 -7.015 1.00 94.19 86 GLN A N 1
ATOM 654 C CA . GLN A 1 86 ? -11.256 -1.535 -7.879 1.00 94.19 86 GLN A CA 1
ATOM 655 C C . GLN A 1 86 ? -10.840 -0.286 -8.662 1.00 94.19 86 GLN A C 1
ATOM 657 O O . GLN A 1 86 ? -11.160 -0.173 -9.843 1.00 94.19 86 GLN A O 1
ATOM 662 N N . ALA A 1 87 ? -10.090 0.624 -8.035 1.00 93.75 87 ALA A N 1
ATOM 663 C CA . ALA A 1 87 ? -9.566 1.829 -8.678 1.00 93.75 87 ALA A CA 1
ATOM 664 C C . ALA A 1 87 ? -8.497 1.523 -9.744 1.00 93.75 87 ALA A C 1
ATOM 666 O O . ALA A 1 87 ? -8.306 2.312 -10.670 1.00 93.75 87 ALA A O 1
ATOM 667 N N . HIS A 1 88 ? -7.830 0.370 -9.639 1.00 94.06 88 HIS A N 1
ATOM 668 C CA . HIS A 1 88 ? -6.812 -0.095 -10.580 1.00 94.06 88 HIS A CA 1
ATOM 669 C C . HIS A 1 88 ? -7.275 -1.395 -11.259 1.00 94.06 88 HIS A C 1
ATOM 671 O O . HIS A 1 88 ? -6.812 -2.502 -10.935 1.00 94.06 88 HIS A O 1
ATOM 677 N N . PRO A 1 89 ? -8.216 -1.298 -12.217 1.00 93.19 89 PRO A N 1
ATOM 678 C CA . PRO A 1 89 ? -8.592 -2.435 -13.041 1.00 93.19 89 PRO A CA 1
ATOM 679 C C . PRO A 1 89 ? -7.400 -2.897 -13.889 1.00 93.19 89 PRO A C 1
ATOM 681 O O . PRO A 1 89 ? -6.401 -2.194 -14.045 1.00 93.19 89 PRO A O 1
ATOM 684 N N . LYS A 1 90 ? -7.513 -4.102 -14.456 1.00 90.25 90 LYS A N 1
ATOM 685 C CA . LYS A 1 90 ? -6.457 -4.722 -15.271 1.00 90.25 90 LYS A CA 1
ATOM 686 C C . LYS A 1 90 ? -5.929 -3.785 -16.366 1.00 90.25 90 LYS A C 1
ATOM 688 O O . LYS A 1 90 ? -4.720 -3.687 -16.518 1.00 90.25 90 LYS A O 1
ATOM 693 N N . GLU A 1 91 ? -6.826 -3.090 -17.062 1.00 92.38 91 GLU A N 1
ATOM 694 C CA . GLU A 1 91 ? -6.486 -2.161 -18.145 1.00 92.38 91 GLU A CA 1
ATOM 6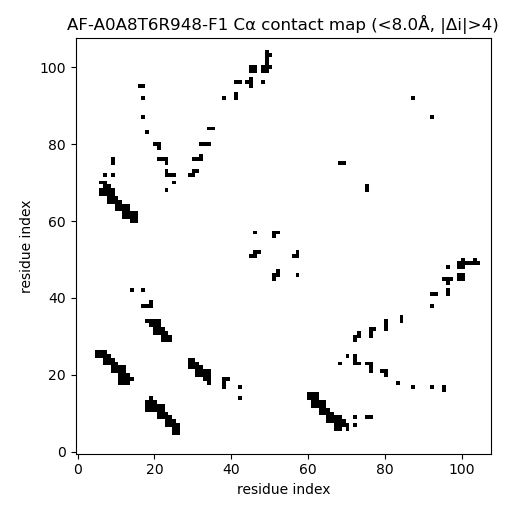95 C C . GLU A 1 91 ? -5.556 -1.041 -17.666 1.00 92.38 91 GLU A C 1
ATOM 697 O O . GLU A 1 91 ? -4.438 -0.934 -18.160 1.00 92.38 91 GLU A O 1
ATOM 702 N N . ARG A 1 92 ? -5.939 -0.315 -16.607 1.00 92.25 92 ARG A N 1
ATOM 703 C CA . ARG A 1 92 ? -5.104 0.741 -16.014 1.00 92.25 92 ARG A CA 1
ATOM 704 C C . ARG A 1 92 ? -3.740 0.219 -15.563 1.00 92.25 92 ARG A C 1
ATOM 706 O O . ARG A 1 92 ? -2.722 0.872 -15.764 1.00 92.25 92 ARG A O 1
ATOM 713 N N . VAL A 1 93 ? -3.706 -0.969 -14.961 1.00 92.75 93 VAL A N 1
ATOM 714 C CA . VAL A 1 93 ? -2.446 -1.608 -14.556 1.00 92.75 93 VAL A CA 1
ATOM 715 C C . VAL A 1 93 ? -1.556 -1.878 -15.774 1.00 92.75 93 VAL A C 1
ATOM 717 O O . VAL A 1 93 ? -0.362 -1.598 -15.729 1.00 92.75 93 VAL A O 1
ATOM 720 N N . GLU A 1 94 ? -2.119 -2.387 -16.870 1.00 91.81 94 GLU A N 1
ATOM 721 C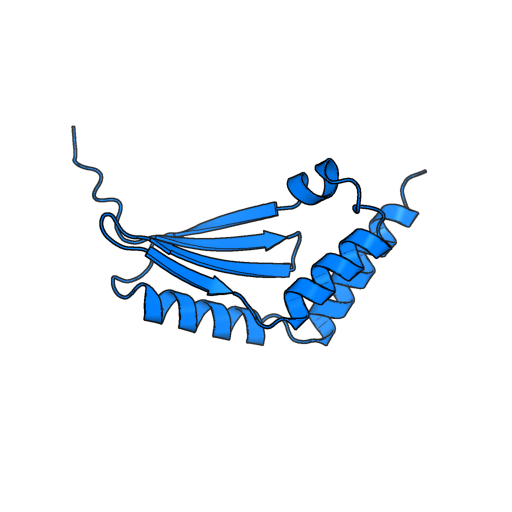 CA . GLU A 1 94 ? -1.386 -2.627 -18.118 1.00 91.81 94 GLU A CA 1
ATOM 722 C C . GLU A 1 94 ? -0.897 -1.322 -18.769 1.00 91.81 94 GLU A C 1
ATOM 724 O O . GLU A 1 94 ? 0.227 -1.285 -19.274 1.00 91.81 94 GLU A O 1
ATOM 729 N N . GLU A 1 95 ? -1.680 -0.243 -18.702 1.00 92.69 95 GLU A N 1
ATOM 730 C CA . GLU A 1 95 ? -1.270 1.087 -19.166 1.00 92.69 95 GLU A CA 1
ATOM 731 C C . GLU A 1 95 ? -0.059 1.619 -18.394 1.00 92.69 95 GLU A C 1
ATOM 733 O O . GLU A 1 95 ? 0.901 2.078 -19.014 1.00 92.69 95 GLU A O 1
ATOM 738 N N . ILE A 1 96 ? -0.050 1.494 -17.062 1.00 91.31 96 ILE A N 1
ATOM 739 C CA . ILE A 1 96 ? 1.088 1.916 -16.229 1.00 91.31 96 ILE A CA 1
ATOM 740 C C . ILE A 1 96 ? 2.340 1.104 -16.581 1.00 91.31 96 ILE A C 1
ATOM 742 O O . ILE A 1 96 ? 3.420 1.667 -16.747 1.00 91.31 96 ILE A O 1
ATOM 746 N N . VAL A 1 97 ? 2.202 -0.214 -16.762 1.00 90.94 97 VAL A N 1
ATOM 747 C CA . VAL A 1 97 ? 3.318 -1.080 -17.181 1.00 90.94 97 VAL A CA 1
ATOM 748 C C . VAL A 1 97 ? 3.889 -0.635 -18.526 1.00 90.94 97 VAL A C 1
ATOM 750 O O . VAL A 1 97 ? 5.109 -0.566 -18.687 1.00 90.94 97 VAL A O 1
ATOM 753 N N . ARG A 1 98 ? 3.020 -0.317 -19.492 1.00 90.50 98 ARG A N 1
ATOM 754 C CA . ARG A 1 98 ? 3.433 0.190 -20.804 1.00 90.50 98 ARG A CA 1
ATOM 755 C C . ARG A 1 98 ? 4.133 1.544 -20.683 1.00 90.50 98 ARG A C 1
ATOM 757 O O . ARG A 1 98 ? 5.163 1.726 -21.319 1.00 90.50 98 ARG A O 1
ATOM 764 N N . ALA A 1 99 ? 3.601 2.457 -19.873 1.00 89.31 99 ALA A N 1
ATOM 765 C CA . ALA A 1 99 ? 4.164 3.790 -19.677 1.00 89.31 99 ALA A CA 1
ATOM 766 C C . ALA A 1 99 ? 5.576 3.742 -19.073 1.00 89.31 99 ALA A C 1
ATOM 768 O O . ALA A 1 99 ? 6.470 4.434 -19.549 1.00 89.31 99 ALA A O 1
ATOM 769 N N . VAL A 1 100 ? 5.802 2.882 -18.075 1.00 85.94 100 VAL A N 1
ATOM 770 C CA . VAL A 1 100 ? 7.130 2.706 -17.463 1.00 85.94 100 VAL A CA 1
ATOM 771 C C . VAL A 1 100 ? 8.152 2.177 -18.470 1.00 85.94 100 VAL A C 1
ATOM 773 O O . VAL A 1 100 ? 9.301 2.613 -18.470 1.00 85.94 100 VAL A O 1
ATOM 776 N N . ARG A 1 101 ? 7.741 1.249 -19.341 1.00 83.56 101 ARG A N 1
ATOM 777 C CA . ARG A 1 101 ? 8.595 0.758 -20.425 1.00 83.56 101 ARG A CA 1
ATOM 778 C C . ARG A 1 101 ? 8.959 1.879 -21.406 1.00 83.56 101 ARG A C 1
ATOM 780 O O . ARG A 1 101 ? 10.131 2.046 -21.717 1.00 83.56 101 ARG A O 1
ATOM 787 N N . ASP A 1 102 ? 7.960 2.627 -21.865 1.00 83.56 102 ASP A N 1
ATOM 788 C CA . ASP A 1 102 ? 8.107 3.681 -22.878 1.00 83.56 102 ASP A CA 1
ATOM 789 C C . ASP A 1 102 ? 9.018 4.825 -22.390 1.00 83.56 102 ASP A C 1
ATOM 791 O O . ASP A 1 102 ? 9.892 5.279 -23.122 1.00 83.56 102 ASP A O 1
ATOM 795 N N . ALA A 1 103 ? 8.921 5.198 -21.107 1.00 76.44 103 ALA A N 1
ATOM 796 C CA . ALA A 1 103 ? 9.741 6.249 -20.493 1.00 76.44 103 ALA A CA 1
ATOM 797 C C . ALA A 1 103 ? 11.263 5.992 -20.550 1.00 76.44 103 ALA A C 1
ATOM 799 O O . ALA A 1 103 ? 12.051 6.929 -20.443 1.00 76.44 103 ALA A O 1
ATOM 800 N N . ARG A 1 104 ? 11.694 4.735 -20.710 1.00 68.06 104 ARG A N 1
ATOM 801 C CA . ARG A 1 104 ? 13.110 4.364 -20.862 1.00 68.06 104 ARG A CA 1
ATOM 802 C C . ARG A 1 104 ? 13.588 4.386 -22.313 1.00 68.06 104 ARG A C 1
ATOM 804 O O . ARG A 1 104 ? 14.781 4.565 -22.535 1.00 68.06 104 ARG A O 1
ATOM 811 N N . GLU A 1 105 ? 12.687 4.241 -23.285 1.00 59.69 105 GLU A N 1
ATOM 812 C CA . GLU A 1 105 ? 13.010 4.334 -24.718 1.00 59.69 105 GLU A CA 1
ATOM 813 C C . GLU A 1 105 ? 13.315 5.793 -25.138 1.00 59.69 105 GLU A C 1
ATOM 815 O O . GLU A 1 105 ? 13.998 6.005 -26.136 1.00 59.69 105 GLU A O 1
ATOM 820 N N . ASP A 1 106 ? 12.886 6.785 -24.342 1.00 57.38 106 ASP A N 1
ATOM 821 C CA . ASP A 1 106 ? 13.078 8.230 -24.584 1.00 57.38 106 ASP A CA 1
ATOM 822 C C . ASP A 1 106 ? 14.340 8.828 -23.919 1.00 57.38 106 ASP A C 1
ATOM 824 O O . ASP A 1 106 ? 14.550 10.037 -23.948 1.00 57.38 106 ASP A O 1
ATOM 828 N N . THR A 1 107 ? 15.211 8.013 -23.307 1.00 47.44 107 THR A N 1
ATOM 829 C CA . THR A 1 107 ? 16.502 8.512 -22.792 1.00 47.44 107 THR A CA 1
ATOM 830 C C . THR A 1 107 ? 17.550 8.490 -23.921 1.00 47.44 107 THR A C 1
ATOM 832 O O . THR A 1 107 ? 17.897 7.393 -24.363 1.00 47.44 107 THR A O 1
ATOM 835 N N . PRO A 1 108 ? 18.025 9.653 -24.422 1.00 52.66 108 PRO A N 1
ATOM 836 C CA . PRO A 1 108 ? 18.962 9.740 -25.550 1.00 52.66 108 PRO A CA 1
ATOM 837 C C . PRO A 1 108 ? 20.383 9.257 -25.233 1.00 52.66 108 PRO A C 1
ATOM 839 O O . PRO A 1 108 ? 20.801 9.328 -24.053 1.00 52.66 108 PRO A O 1
#

Organism: NCBI:txid2502783